Protein AF-A0A2A6E1V4-F1 (afdb_monomer_lite)

Sequence (83 aa):
ALLGRLKEVRSGEEAEEVATNFERMLDRWLEKTKWEGREEGRVEERKATAVRLMAEGMDDAFIARVTGLSFDEIALLRREHMK

Secondary structure (DSSP, 8-state):
-HHHHTT---SHHHHHHHHHHHHHHHHHHHHHHHHHHHHHHHHHHHHHHHHHHHHTT--HHHHHHHH---HHHHHHHHHHH--

Foldseek 3Di:
DVVVVVPDPDDPVSVVVVVVVVVVVVVVVVVVVVVVVVVVVLLVVLLVQLVVCVVVVDDLVVSCVVSVDDSVSSVVSCVVPVD

Organism: NCBI:txid1906605

Structure (mmCIF, N/CA/C/O backbone):
data_AF-A0A2A6E1V4-F1
#
_entry.id   AF-A0A2A6E1V4-F1
#
loop_
_atom_site.group_PDB
_atom_site.id
_atom_site.type_symbol
_atom_site.label_atom_id
_atom_site.label_alt_id
_atom_site.label_comp_id
_atom_site.label_asym_id
_atom_site.label_entity_id
_atom_site.label_seq_id
_atom_site.pdbx_PDB_ins_code
_atom_site.Cartn_x
_atom_site.Cartn_y
_atom_site.Cartn_z
_atom_site.occupancy
_atom_site.B_iso_or_equiv
_atom_site.auth_seq_id
_atom_site.auth_comp_id
_atom_site.auth_asym_id
_atom_site.auth_atom_id
_atom_site.pdbx_PDB_model_num
ATOM 1 N N . ALA A 1 1 ? -31.359 19.252 19.448 1.00 50.09 1 ALA A N 1
ATOM 2 C CA . ALA A 1 1 ? -29.887 19.189 19.604 1.00 50.09 1 ALA A CA 1
ATOM 3 C C . ALA A 1 1 ? -29.531 17.976 20.456 1.00 50.09 1 ALA A C 1
ATOM 5 O O . ALA A 1 1 ? -30.329 17.643 21.326 1.00 50.09 1 ALA A O 1
ATOM 6 N N . LEU A 1 2 ? -28.378 17.333 20.231 1.00 50.31 2 LEU A N 1
ATOM 7 C CA . LEU A 1 2 ? -27.893 16.175 21.013 1.00 50.31 2 LEU A CA 1
ATOM 8 C C . LEU A 1 2 ? -28.022 16.391 22.539 1.00 50.31 2 LEU A C 1
ATOM 10 O O . LEU A 1 2 ? -28.402 15.488 23.274 1.00 50.31 2 LEU A O 1
ATOM 14 N N . LEU A 1 3 ? -27.826 17.638 22.976 1.00 47.75 3 LEU A N 1
ATOM 15 C CA . LEU A 1 3 ? -27.950 18.105 24.360 1.00 47.75 3 LEU A CA 1
ATOM 16 C C . LEU A 1 3 ? -29.355 17.953 24.975 1.00 47.75 3 LEU A C 1
ATOM 18 O O . LEU A 1 3 ? -29.482 17.875 26.190 1.00 47.75 3 LEU A O 1
ATOM 22 N N . GLY A 1 4 ? -30.411 17.895 24.160 1.00 52.47 4 GLY A N 1
ATOM 23 C CA . GLY A 1 4 ? -31.787 17.713 24.634 1.00 52.47 4 GLY A CA 1
ATOM 24 C C . GLY A 1 4 ? -32.124 16.265 24.999 1.00 52.47 4 GLY A C 1
ATOM 25 O O . GLY A 1 4 ? -32.966 16.051 25.859 1.00 52.47 4 GLY A O 1
ATOM 26 N N . ARG A 1 5 ? -31.445 15.279 24.391 1.00 53.31 5 ARG A N 1
ATOM 27 C CA . ARG A 1 5 ? -31.652 13.844 24.675 1.00 53.31 5 ARG A CA 1
ATOM 28 C C . ARG A 1 5 ? -30.833 13.355 25.874 1.00 53.31 5 ARG A C 1
ATOM 30 O O 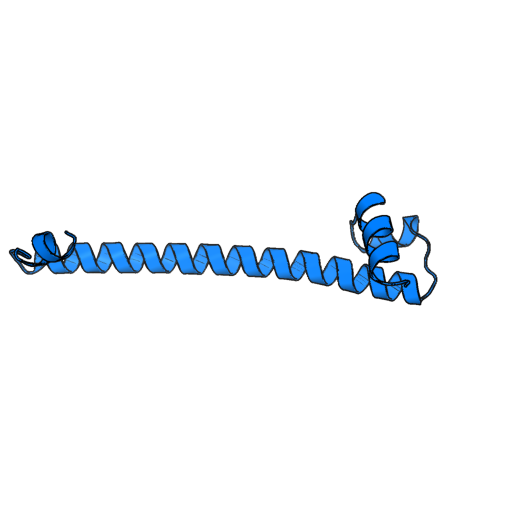. ARG A 1 5 ? -31.160 12.327 26.440 1.00 53.31 5 ARG A O 1
ATOM 37 N N . LEU A 1 6 ? -29.814 14.112 26.293 1.00 50.03 6 LEU A N 1
ATOM 38 C CA . LEU A 1 6 ? -29.011 13.808 27.486 1.00 50.03 6 LEU A CA 1
ATOM 39 C C . LEU A 1 6 ? -29.733 14.117 28.809 1.00 50.03 6 LEU A C 1
ATOM 41 O O . LEU A 1 6 ? -29.260 13.724 29.869 1.00 50.03 6 LEU A O 1
ATOM 45 N N . LYS A 1 7 ? -30.846 14.861 28.765 1.00 50.38 7 LYS A N 1
ATOM 46 C CA . LYS A 1 7 ? -31.536 15.356 29.966 1.00 50.38 7 LYS A CA 1
ATOM 47 C C . LYS A 1 7 ? -32.469 14.333 30.620 1.00 50.38 7 LYS A C 1
ATOM 49 O O . LYS A 1 7 ? -33.047 14.638 31.657 1.00 50.38 7 LYS A O 1
ATOM 54 N N . GLU A 1 8 ? -32.615 13.149 30.034 1.00 52.38 8 GLU A N 1
ATOM 55 C CA . GLU A 1 8 ? -33.557 12.131 30.494 1.00 52.38 8 GLU A CA 1
ATOM 56 C C . GLU A 1 8 ? -32.950 10.731 30.327 1.00 52.38 8 GLU A C 1
ATOM 58 O O . GLU A 1 8 ? -33.491 9.887 29.631 1.00 52.38 8 GLU A O 1
ATOM 63 N N . VAL A 1 9 ? -31.787 10.493 30.942 1.00 54.88 9 VAL A N 1
ATOM 64 C CA . VAL A 1 9 ? -31.373 9.121 31.271 1.00 54.88 9 VAL A CA 1
ATOM 65 C C . VAL A 1 9 ? -32.183 8.735 32.504 1.00 54.88 9 VAL A C 1
ATOM 67 O O . VAL A 1 9 ? -31.876 9.159 33.623 1.00 54.88 9 VAL A O 1
ATOM 70 N N . ARG A 1 10 ? -33.300 8.040 32.285 1.00 57.09 10 ARG A N 1
ATOM 71 C CA . ARG A 1 10 ? -34.138 7.489 33.350 1.00 57.09 10 ARG A CA 1
ATOM 72 C C . ARG A 1 10 ? -33.657 6.064 33.601 1.00 57.09 10 ARG A C 1
ATOM 74 O O . ARG A 1 10 ? -33.667 5.248 32.702 1.00 57.09 10 ARG A O 1
ATOM 81 N N . SER A 1 11 ? -33.335 5.745 34.853 1.00 58.56 11 SER A N 1
ATOM 82 C CA . SER A 1 11 ? -32.895 4.409 35.295 1.00 58.56 11 SER A CA 1
ATOM 83 C C . SER A 1 11 ? -31.464 4.025 34.887 1.00 58.56 11 SER A C 1
ATOM 85 O O . SER A 1 11 ? -30.984 4.338 33.801 1.00 58.56 11 SER A O 1
ATOM 87 N N . GLY A 1 12 ? -30.769 3.333 35.795 1.00 57.03 12 GLY A N 1
ATOM 88 C CA . GLY A 1 12 ? -29.400 2.845 35.586 1.00 57.03 12 GLY A CA 1
ATOM 89 C C . GLY A 1 12 ? -29.267 1.850 34.428 1.00 57.03 12 GLY A C 1
ATOM 90 O O . GLY A 1 12 ? -28.193 1.756 33.847 1.00 57.03 12 GLY A O 1
ATOM 91 N N . GLU A 1 13 ? -30.358 1.185 34.040 1.00 55.50 13 GLU A N 1
ATOM 92 C CA . GLU A 1 13 ? -30.393 0.204 32.944 1.00 55.50 13 GLU A CA 1
ATOM 93 C C . GLU A 1 13 ? -30.212 0.855 31.557 1.00 55.50 13 GLU A C 1
ATOM 95 O O . GLU A 1 13 ? -29.482 0.327 30.722 1.00 55.50 13 GLU A O 1
ATOM 100 N N . GLU A 1 14 ? -30.790 2.042 31.316 1.00 57.50 14 GLU A N 1
ATOM 101 C CA . GLU A 1 14 ? -30.620 2.776 30.047 1.00 57.50 14 GLU A CA 1
ATOM 102 C C . GLU A 1 14 ? -29.188 3.318 29.895 1.00 57.50 14 GLU A C 1
ATOM 104 O O . GLU A 1 14 ? -28.640 3.375 28.793 1.00 57.50 14 GLU A O 1
ATOM 109 N N . ALA A 1 15 ? -28.555 3.700 31.010 1.00 60.38 15 ALA A N 1
ATOM 110 C CA . ALA A 1 15 ? -27.162 4.142 31.026 1.00 60.38 15 ALA A CA 1
ATOM 111 C C . ALA A 1 15 ? -26.196 2.987 30.713 1.00 60.38 15 ALA A C 1
ATOM 113 O O . ALA A 1 15 ? -25.234 3.171 29.964 1.00 60.38 15 ALA A O 1
ATOM 114 N N . GLU A 1 16 ? -26.471 1.803 31.262 1.00 60.66 16 GLU A N 1
ATOM 115 C CA . GLU A 1 16 ? -25.696 0.586 31.026 1.00 60.66 16 GLU A CA 1
ATOM 116 C C . GLU A 1 16 ? -25.841 0.105 29.574 1.00 60.66 16 GLU A C 1
ATOM 118 O O . GLU A 1 16 ? -24.838 -0.157 28.911 1.00 60.66 16 GLU A O 1
ATOM 123 N N . GLU A 1 17 ? -27.055 0.121 29.012 1.00 66.00 17 GLU A N 1
ATOM 124 C CA . GLU A 1 17 ? -27.286 -0.238 27.607 1.00 66.00 17 GLU A CA 1
ATOM 125 C C . GLU A 1 17 ? -26.565 0.712 26.634 1.00 66.00 17 GLU A C 1
ATOM 127 O O . GLU A 1 17 ? -25.954 0.273 25.652 1.00 66.00 17 GLU A O 1
ATOM 132 N N . VAL A 1 18 ? -26.588 2.022 26.908 1.00 72.06 18 VAL A N 1
ATOM 133 C CA . VAL A 1 18 ? -25.859 3.018 26.108 1.00 72.06 18 VAL A CA 1
ATOM 134 C C . VAL A 1 18 ? -24.345 2.801 26.202 1.00 72.06 18 VAL A C 1
ATOM 136 O O . VAL A 1 18 ? -23.664 2.894 25.176 1.00 72.06 18 VAL A O 1
ATOM 139 N N . ALA A 1 19 ?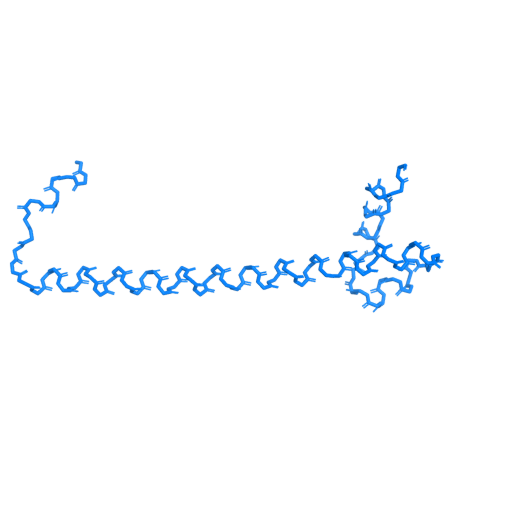 -23.816 2.461 27.382 1.00 72.31 19 ALA A N 1
ATOM 140 C CA . ALA A 1 19 ? -22.400 2.148 27.567 1.00 72.31 19 ALA A CA 1
ATOM 141 C C . ALA A 1 19 ? -21.989 0.887 26.787 1.00 72.31 19 ALA A C 1
ATOM 143 O O . ALA A 1 19 ? -21.054 0.941 25.987 1.00 72.31 19 ALA A O 1
ATOM 144 N N . THR A 1 20 ? -22.744 -0.209 26.907 1.00 74.31 20 THR A N 1
ATOM 145 C CA . THR A 1 20 ? -22.473 -1.453 26.168 1.00 74.31 20 THR A CA 1
ATOM 146 C C . THR A 1 20 ? -22.612 -1.269 24.652 1.00 74.31 20 THR A C 1
ATOM 148 O O . THR A 1 20 ? -21.870 -1.865 23.867 1.00 74.31 20 THR A O 1
ATOM 151 N N . ASN A 1 21 ? -23.553 -0.441 24.190 1.00 83.75 21 ASN A N 1
ATOM 152 C CA . ASN A 1 21 ? -23.660 -0.091 22.771 1.00 83.75 21 ASN A CA 1
ATOM 153 C C . ASN A 1 21 ? -22.430 0.680 22.279 1.00 83.75 21 ASN A C 1
ATOM 155 O O . ASN A 1 21 ? -21.935 0.401 21.186 1.00 83.75 21 ASN A O 1
ATOM 159 N N . PHE A 1 22 ? -21.917 1.612 23.081 1.00 83.31 22 PHE A N 1
ATOM 160 C CA . PHE A 1 22 ? -20.738 2.393 22.731 1.00 83.31 22 PHE A CA 1
ATOM 161 C C . PHE A 1 22 ? -19.458 1.546 22.709 1.00 83.31 22 PHE A C 1
ATOM 163 O O . PHE A 1 22 ? -18.696 1.632 21.748 1.00 83.31 22 PHE A O 1
ATOM 170 N N . GLU A 1 23 ? -19.258 0.668 23.692 1.00 87.25 23 GLU A N 1
ATOM 171 C CA . GLU A 1 23 ? -18.130 -0.275 23.727 1.00 87.25 23 GLU A CA 1
ATOM 172 C C . GLU A 1 23 ? -18.111 -1.176 22.487 1.00 87.25 23 GLU A C 1
ATOM 174 O O . GLU A 1 23 ? -17.108 -1.241 21.775 1.00 87.25 23 GLU A O 1
ATOM 179 N N . ARG A 1 24 ? -19.262 -1.761 22.125 1.00 88.12 24 ARG A N 1
ATOM 180 C CA . ARG A 1 24 ? -19.390 -2.573 20.901 1.00 88.12 24 ARG A CA 1
ATOM 181 C C . ARG A 1 24 ? -19.100 -1.784 19.622 1.00 88.12 24 ARG A C 1
ATOM 183 O O . ARG A 1 24 ? -18.587 -2.347 18.652 1.00 88.12 24 ARG A O 1
ATOM 190 N N . MET A 1 25 ? -19.450 -0.497 19.583 1.00 90.12 25 MET A N 1
ATOM 191 C CA . MET A 1 25 ? -19.116 0.375 18.454 1.00 90.12 25 MET A CA 1
ATOM 192 C C . MET A 1 25 ? -17.612 0.656 18.378 1.00 90.12 25 MET A C 1
ATOM 194 O O . MET A 1 25 ? -17.053 0.615 17.279 1.00 90.12 25 MET A O 1
ATOM 198 N N . LEU A 1 26 ? -16.961 0.910 19.516 1.00 91.75 26 LEU A N 1
ATOM 199 C CA . LEU A 1 26 ? -15.517 1.136 19.586 1.00 91.75 26 LEU A CA 1
ATOM 200 C C . LEU A 1 26 ? -14.727 -0.107 19.175 1.00 91.75 26 LEU A C 1
ATOM 202 O O . LEU A 1 26 ? -13.808 0.013 18.368 1.00 91.75 26 LEU A O 1
ATOM 206 N N . ASP A 1 27 ? -15.121 -1.290 19.645 1.00 92.12 27 ASP A N 1
ATOM 207 C CA . ASP A 1 27 ? -14.475 -2.552 19.272 1.00 92.12 27 ASP A CA 1
ATOM 208 C C . ASP A 1 27 ? -14.548 -2.795 17.764 1.00 92.12 27 ASP A C 1
ATOM 210 O O . ASP A 1 27 ? -13.533 -3.069 17.119 1.00 92.12 27 ASP A O 1
ATOM 214 N N . ARG A 1 28 ? -15.731 -2.600 17.168 1.00 90.31 28 ARG A N 1
ATOM 215 C CA . ARG A 1 28 ? -15.916 -2.729 15.717 1.00 90.31 28 ARG A CA 1
ATOM 216 C C . ARG A 1 28 ? -15.063 -1.726 14.941 1.00 90.31 28 ARG A C 1
ATOM 218 O O . ARG A 1 28 ? -14.515 -2.061 13.891 1.00 90.31 28 ARG A O 1
ATOM 225 N N . TRP A 1 29 ? -14.965 -0.489 15.424 1.00 89.88 29 TRP A N 1
ATOM 226 C CA . TRP A 1 29 ? -14.139 0.536 14.791 1.00 89.88 29 TRP A CA 1
ATOM 227 C C . T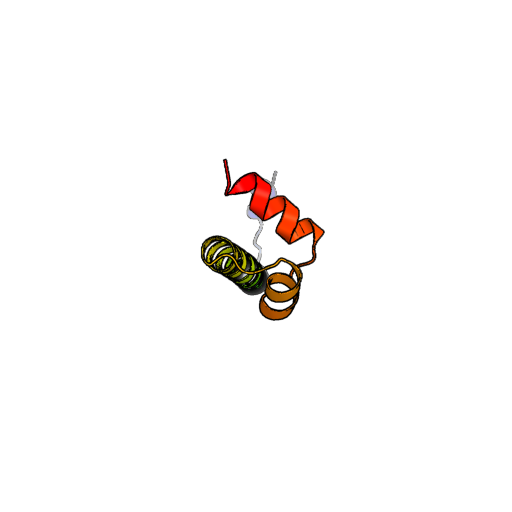RP A 1 29 ? -12.641 0.207 14.897 1.00 89.88 29 TRP A C 1
ATOM 229 O O . TRP A 1 29 ? -11.916 0.316 13.906 1.00 89.88 29 TRP A O 1
ATOM 239 N N . LEU A 1 30 ? -12.180 -0.269 16.055 1.00 91.31 30 LEU A N 1
ATOM 240 C CA . LEU A 1 30 ? -10.802 -0.720 16.267 1.00 91.31 30 LEU A CA 1
ATOM 241 C C . LEU A 1 30 ? -10.448 -1.923 15.388 1.00 91.31 30 LEU A C 1
ATOM 243 O O . LEU A 1 30 ? -9.345 -1.998 14.851 1.00 91.31 30 LEU A O 1
ATOM 247 N N . GLU A 1 31 ? -11.367 -2.870 15.226 1.00 90.12 31 GLU A N 1
ATOM 248 C CA . GLU A 1 31 ? -11.160 -4.026 14.356 1.00 90.12 31 GLU A CA 1
ATOM 249 C C . GLU A 1 31 ? -11.055 -3.609 12.886 1.00 90.12 31 GLU A C 1
ATOM 251 O O . GLU A 1 31 ? -10.105 -3.996 12.199 1.00 90.12 31 GLU A O 1
ATOM 256 N N . LYS A 1 32 ? -11.972 -2.750 12.426 1.00 87.56 32 LYS A N 1
ATOM 257 C CA . LYS A 1 32 ? -11.958 -2.220 11.060 1.00 87.56 32 LYS A CA 1
ATOM 258 C C . LYS A 1 32 ? -10.662 -1.463 10.755 1.00 87.56 32 LYS A C 1
ATOM 260 O O . LYS A 1 32 ? -10.011 -1.753 9.757 1.00 87.56 32 LYS A O 1
ATOM 265 N N . THR A 1 33 ? -10.255 -0.549 11.630 1.00 82.69 33 THR A N 1
ATOM 266 C CA . THR A 1 33 ? -9.038 0.261 11.429 1.00 82.69 33 THR A CA 1
ATOM 267 C C . THR A 1 33 ? -7.762 -0.580 11.464 1.00 82.69 33 THR A C 1
ATOM 269 O O . THR A 1 33 ? -6.851 -0.355 10.669 1.00 82.69 33 THR A O 1
ATOM 272 N N . LYS A 1 34 ? -7.694 -1.609 12.321 1.00 88.12 34 LYS A N 1
ATOM 273 C CA . LYS A 1 34 ? -6.586 -2.581 12.306 1.00 88.12 34 LYS A CA 1
ATOM 274 C C . LYS A 1 34 ? -6.520 -3.368 11.000 1.00 88.12 34 LYS A C 1
ATOM 276 O O . LYS A 1 34 ? -5.422 -3.695 10.553 1.00 88.12 34 LYS A O 1
ATOM 281 N N . TRP A 1 35 ? -7.666 -3.726 10.426 1.00 87.19 35 TRP A N 1
ATOM 282 C CA . TRP A 1 35 ? -7.715 -4.426 9.147 1.00 87.19 35 TRP A CA 1
ATOM 283 C C . TRP A 1 35 ? -7.234 -3.534 8.000 1.00 87.19 35 TRP A C 1
ATOM 285 O O . TRP A 1 35 ? -6.335 -3.934 7.264 1.00 87.19 35 TRP A O 1
ATOM 295 N N . GLU A 1 36 ? -7.760 -2.312 7.910 1.00 85.50 36 GLU A N 1
ATOM 296 C CA . GLU A 1 36 ? -7.363 -1.322 6.900 1.00 85.50 36 GLU A CA 1
ATOM 297 C C . GLU A 1 36 ? -5.854 -1.038 6.964 1.00 85.50 36 GLU A C 1
ATOM 299 O O . GLU A 1 36 ? -5.165 -1.173 5.956 1.00 85.50 36 GLU A O 1
ATOM 304 N N . GLY A 1 37 ? -5.302 -0.799 8.159 1.00 86.81 37 GLY A N 1
ATOM 305 C CA . GLY A 1 37 ? -3.865 -0.549 8.316 1.00 86.81 37 GLY A CA 1
ATOM 306 C C . GLY A 1 37 ? -2.972 -1.744 7.955 1.00 86.81 37 GLY A C 1
ATOM 307 O O . GLY A 1 37 ? -1.848 -1.566 7.484 1.00 86.81 37 GLY A O 1
ATOM 308 N N . ARG A 1 38 ? -3.453 -2.983 8.136 1.00 87.12 38 ARG A N 1
ATOM 309 C CA . ARG A 1 38 ? -2.722 -4.175 7.672 1.00 87.12 38 ARG A CA 1
ATOM 310 C C . ARG A 1 38 ? -2.702 -4.256 6.153 1.00 87.12 38 ARG A C 1
ATOM 312 O O . ARG A 1 38 ? -1.658 -4.594 5.604 1.00 87.12 38 ARG A O 1
ATOM 319 N N . GLU A 1 39 ? -3.821 -3.977 5.494 1.00 89.12 39 GLU A N 1
ATOM 320 C CA . GLU A 1 39 ? -3.899 -4.029 4.033 1.00 89.12 39 GLU A CA 1
ATOM 321 C C . GLU A 1 39 ? -3.040 -2.932 3.394 1.00 89.12 39 GLU A C 1
ATOM 323 O O . GLU A 1 39 ? -2.226 -3.225 2.518 1.00 89.12 39 GLU A O 1
ATOM 328 N N . GLU A 1 40 ? -3.118 -1.703 3.910 1.00 88.19 40 GLU A N 1
ATOM 329 C CA . GLU A 1 40 ? -2.252 -0.594 3.490 1.00 88.19 40 GLU A CA 1
ATOM 330 C C . GLU A 1 40 ? -0.769 -0.945 3.653 1.00 88.19 40 GLU A C 1
ATOM 332 O O . GLU A 1 40 ? 0.017 -0.775 2.721 1.00 88.19 40 GLU A O 1
ATOM 337 N N . GLY A 1 41 ? -0.386 -1.531 4.793 1.00 89.75 41 GLY A N 1
ATOM 338 C CA . GLY A 1 41 ? 0.991 -1.963 5.032 1.00 89.75 41 GLY A CA 1
ATOM 339 C C . GLY A 1 41 ? 1.488 -3.007 4.026 1.00 89.75 41 GLY A C 1
ATOM 340 O O . GLY A 1 41 ? 2.639 -2.945 3.595 1.00 89.75 41 GLY A O 1
ATOM 341 N N . ARG A 1 42 ? 0.629 -3.945 3.603 1.00 91.31 42 ARG A N 1
ATOM 342 C CA . ARG A 1 42 ? 0.983 -4.935 2.569 1.00 91.31 42 ARG A CA 1
ATOM 343 C C . ARG A 1 42 ? 1.152 -4.295 1.197 1.00 91.31 42 ARG A C 1
ATOM 345 O O . ARG A 1 42 ? 2.054 -4.679 0.457 1.00 91.31 42 ARG A O 1
ATOM 352 N N . VAL A 1 43 ? 0.290 -3.344 0.847 1.00 91.62 43 VAL A N 1
ATOM 353 C CA . VAL A 1 43 ? 0.382 -2.623 -0.429 1.00 91.62 43 VAL A CA 1
ATOM 354 C C . VAL A 1 43 ? 1.669 -1.802 -0.486 1.00 91.62 43 VAL A C 1
ATOM 356 O O . VAL A 1 43 ? 2.409 -1.896 -1.466 1.00 91.62 43 VAL A O 1
ATOM 359 N N . GLU A 1 44 ? 1.983 -1.060 0.574 1.00 92.75 44 GLU A N 1
ATOM 360 C CA . GLU A 1 44 ? 3.204 -0.252 0.635 1.00 92.75 44 GLU A CA 1
ATOM 361 C C . GLU A 1 44 ? 4.477 -1.111 0.619 1.00 92.75 44 GLU A C 1
ATOM 363 O O . GLU A 1 44 ? 5.447 -0.766 -0.056 1.00 92.75 44 GLU A O 1
ATOM 368 N N . GLU A 1 45 ? 4.471 -2.284 1.256 1.00 94.31 45 GLU A N 1
ATOM 369 C CA . GLU A 1 45 ? 5.606 -3.214 1.211 1.00 94.31 45 GLU A CA 1
ATOM 370 C C . GLU A 1 45 ? 5.857 -3.778 -0.199 1.00 94.31 45 GLU A C 1
ATOM 372 O O . GLU A 1 45 ? 7.009 -3.842 -0.646 1.00 94.31 45 GLU A O 1
ATOM 377 N N . ARG A 1 46 ? 4.795 -4.099 -0.953 1.00 95.38 46 ARG A N 1
ATOM 378 C CA . ARG A 1 46 ? 4.912 -4.510 -2.366 1.00 95.38 46 ARG A CA 1
ATOM 379 C C . ARG A 1 46 ? 5.502 -3.398 -3.229 1.00 95.38 46 ARG A C 1
ATOM 381 O O . ARG A 1 46 ? 6.422 -3.663 -4.003 1.00 95.38 46 ARG A O 1
ATOM 388 N N . LYS A 1 47 ? 5.027 -2.156 -3.069 1.00 95.38 47 LYS A N 1
ATOM 389 C CA . LYS A 1 47 ? 5.553 -0.989 -3.800 1.00 95.38 47 LYS A CA 1
ATOM 390 C C . LYS A 1 47 ? 7.017 -0.717 -3.455 1.00 95.38 47 LYS A C 1
ATOM 392 O O . LYS A 1 47 ? 7.840 -0.584 -4.357 1.00 95.38 47 LYS A O 1
ATOM 397 N N . ALA A 1 48 ? 7.372 -0.709 -2.170 1.00 95.62 48 ALA A N 1
ATOM 398 C CA . ALA A 1 48 ? 8.750 -0.511 -1.721 1.00 95.62 48 ALA A CA 1
ATOM 399 C C . ALA A 1 48 ? 9.690 -1.605 -2.253 1.00 95.62 48 ALA A C 1
ATOM 401 O O . ALA A 1 48 ? 10.835 -1.335 -2.620 1.00 95.62 48 ALA A O 1
ATOM 402 N N . THR A 1 49 ? 9.210 -2.848 -2.325 1.00 96.62 49 THR A N 1
ATOM 403 C CA . THR A 1 49 ? 9.944 -3.954 -2.949 1.00 96.62 49 THR A CA 1
ATOM 404 C C . THR A 1 49 ? 10.128 -3.737 -4.445 1.00 96.62 49 THR A C 1
ATOM 406 O O . THR A 1 49 ? 11.245 -3.887 -4.936 1.00 96.62 49 THR A O 1
ATOM 409 N N . ALA A 1 50 ? 9.081 -3.317 -5.159 1.00 97.19 50 ALA A N 1
ATOM 410 C CA . ALA A 1 50 ? 9.169 -3.001 -6.580 1.00 97.19 50 ALA A CA 1
ATOM 411 C C . ALA A 1 50 ? 10.224 -1.921 -6.854 1.00 97.19 50 ALA A C 1
ATOM 413 O O . ALA A 1 50 ? 11.091 -2.122 -7.698 1.00 97.19 50 ALA A O 1
ATOM 414 N N . VAL A 1 51 ? 10.216 -0.824 -6.089 1.00 95.94 51 VAL A N 1
ATOM 415 C CA . VAL A 1 51 ? 11.184 0.277 -6.234 1.00 95.94 51 VAL A CA 1
ATOM 416 C C . VAL A 1 51 ? 12.626 -0.199 -6.023 1.00 95.94 51 VAL A C 1
ATOM 418 O O . VAL A 1 51 ? 13.507 0.164 -6.802 1.00 95.94 51 VAL A O 1
ATOM 421 N N . ARG A 1 52 ? 12.882 -1.055 -5.024 1.00 96.19 52 ARG A N 1
ATOM 422 C CA . ARG A 1 52 ? 14.218 -1.644 -4.808 1.00 96.19 52 ARG A CA 1
ATOM 423 C C . ARG A 1 52 ? 14.666 -2.496 -5.995 1.00 96.19 52 ARG A C 1
ATOM 425 O O . ARG A 1 52 ? 15.772 -2.310 -6.487 1.00 96.19 52 ARG A O 1
ATOM 432 N N . LEU A 1 53 ? 13.793 -3.365 -6.503 1.00 96.12 53 LEU A N 1
ATOM 433 C CA . LEU A 1 53 ? 14.097 -4.207 -7.665 1.00 96.12 53 LEU A CA 1
ATOM 434 C C . LEU A 1 53 ? 14.339 -3.377 -8.937 1.00 96.12 53 LEU A C 1
ATOM 436 O O . LEU A 1 53 ? 15.220 -3.707 -9.728 1.00 96.12 53 LEU A O 1
ATOM 440 N N . MET A 1 54 ? 13.605 -2.274 -9.124 1.00 95.12 54 MET A N 1
ATOM 441 C CA . MET A 1 54 ? 13.854 -1.332 -10.222 1.00 95.12 54 MET A CA 1
ATOM 442 C C . MET A 1 54 ? 15.239 -0.690 -10.116 1.00 95.12 54 MET A C 1
ATOM 444 O O . MET A 1 54 ? 15.920 -0.560 -11.130 1.00 95.12 54 MET A O 1
ATOM 448 N N . ALA A 1 55 ? 15.656 -0.297 -8.907 1.00 94.31 55 ALA A N 1
ATOM 449 C CA . ALA A 1 55 ? 1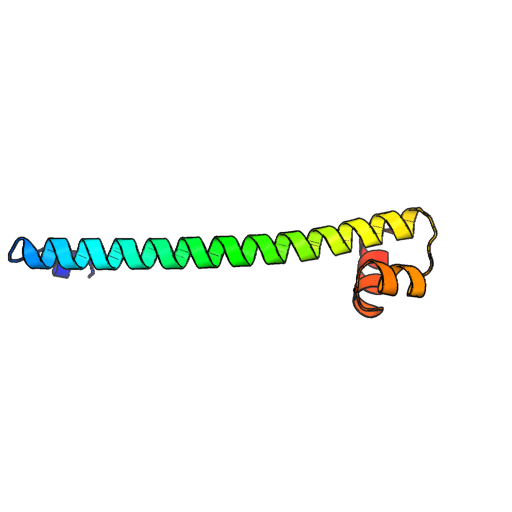6.982 0.266 -8.658 1.00 94.31 55 ALA A CA 1
ATOM 450 C C . ALA A 1 55 ? 18.107 -0.762 -8.879 1.00 94.31 55 ALA A C 1
ATOM 452 O O . ALA A 1 55 ? 19.195 -0.396 -9.314 1.00 94.31 55 ALA A O 1
ATOM 453 N N . GLU A 1 56 ? 17.828 -2.047 -8.649 1.00 95.56 56 GLU A N 1
ATOM 454 C CA . GLU A 1 56 ? 18.721 -3.164 -8.985 1.00 95.56 56 GLU A CA 1
ATOM 455 C C . GLU A 1 56 ? 18.740 -3.507 -10.489 1.00 95.56 56 GLU A C 1
ATOM 457 O O . GLU A 1 56 ? 19.492 -4.383 -10.912 1.00 95.56 56 GLU A O 1
ATOM 462 N N . GLY A 1 57 ? 17.949 -2.813 -11.315 1.00 94.50 57 GLY A N 1
ATOM 463 C CA . GLY A 1 57 ? 17.924 -2.996 -12.768 1.00 94.50 57 GLY A CA 1
ATOM 464 C C . GLY A 1 57 ?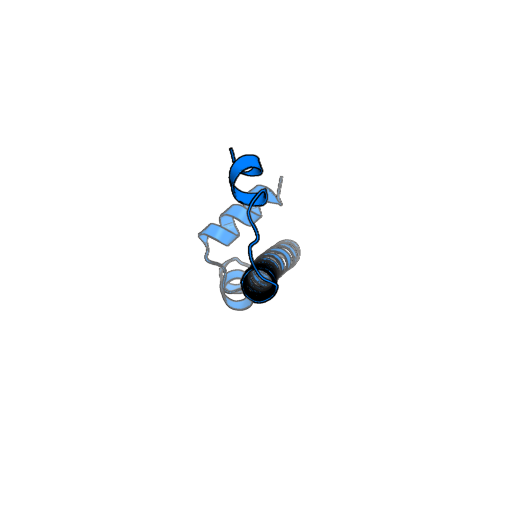 17.0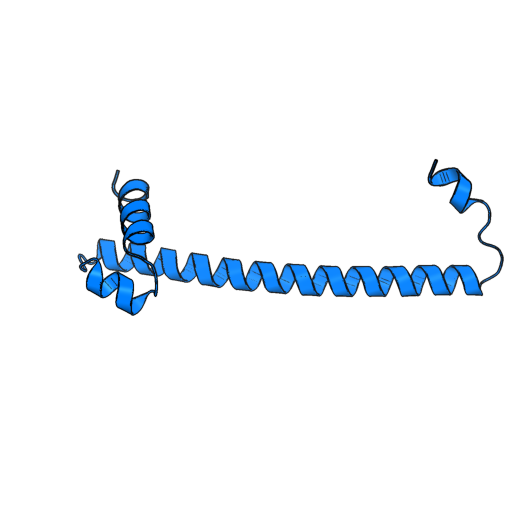85 -4.183 -13.245 1.00 94.50 57 GLY A C 1
ATOM 465 O O . GLY A 1 57 ? 17.230 -4.605 -14.392 1.00 94.50 57 GLY A O 1
ATOM 466 N N . MET A 1 58 ? 16.208 -4.720 -12.393 1.00 97.00 58 MET A N 1
ATOM 467 C CA . MET A 1 58 ? 15.315 -5.818 -12.764 1.00 97.00 58 MET A CA 1
ATOM 468 C C . MET A 1 58 ? 14.256 -5.361 -13.776 1.00 97.00 58 MET A C 1
ATOM 470 O O . MET A 1 58 ? 13.787 -4.215 -13.750 1.00 97.00 58 MET A O 1
ATOM 474 N N . ASP A 1 59 ? 13.862 -6.280 -14.660 1.00 96.38 59 ASP A N 1
ATOM 475 C CA . ASP A 1 59 ? 12.822 -6.042 -15.658 1.00 96.38 59 ASP A CA 1
ATOM 476 C C . ASP A 1 59 ? 11.407 -6.105 -15.060 1.00 96.38 59 ASP A C 1
ATOM 478 O O . ASP A 1 59 ? 11.160 -6.701 -14.007 1.00 96.38 59 ASP A O 1
ATOM 482 N N . ASP A 1 60 ? 10.451 -5.493 -15.757 1.00 95.81 60 ASP A N 1
ATOM 483 C CA . ASP A 1 60 ? 9.081 -5.343 -15.263 1.00 95.81 60 ASP A CA 1
ATOM 484 C C . ASP A 1 60 ? 8.344 -6.683 -15.128 1.00 95.81 60 ASP A C 1
ATOM 486 O O . ASP A 1 60 ? 7.496 -6.824 -14.248 1.00 95.81 60 ASP A O 1
ATOM 490 N N . ALA A 1 61 ? 8.681 -7.696 -15.936 1.00 97.12 61 ALA A N 1
ATOM 491 C CA . ALA A 1 61 ? 8.067 -9.017 -15.824 1.00 97.12 61 ALA A CA 1
ATOM 492 C C . ALA A 1 61 ? 8.563 -9.754 -14.571 1.00 97.12 61 ALA A C 1
ATOM 494 O O . ALA A 1 61 ? 7.776 -10.401 -13.871 1.00 97.12 61 ALA A O 1
ATOM 495 N N . PHE A 1 62 ? 9.851 -9.620 -14.243 1.00 97.62 62 PHE A N 1
ATOM 496 C CA . PHE A 1 62 ? 10.405 -10.114 -12.987 1.00 97.62 62 PHE A CA 1
ATOM 497 C C . PHE A 1 62 ? 9.766 -9.417 -11.780 1.00 97.62 62 PHE A C 1
ATOM 499 O O . PHE A 1 62 ? 9.325 -10.089 -10.843 1.00 97.62 62 PHE A O 1
ATOM 506 N N . ILE A 1 63 ? 9.667 -8.086 -11.818 1.00 97.69 63 ILE A N 1
ATOM 507 C CA . ILE A 1 63 ? 9.087 -7.284 -10.733 1.00 97.69 63 ILE A CA 1
ATOM 508 C C . ILE A 1 63 ? 7.615 -7.649 -10.515 1.00 97.69 63 ILE A C 1
ATOM 510 O O . ILE A 1 63 ? 7.218 -7.883 -9.370 1.00 97.69 63 ILE A O 1
ATOM 514 N N . ALA A 1 64 ? 6.821 -7.771 -11.583 1.00 97.56 64 ALA A N 1
ATOM 515 C CA . ALA A 1 64 ? 5.416 -8.176 -11.507 1.00 97.56 64 ALA A CA 1
ATOM 516 C C . ALA A 1 64 ? 5.259 -9.547 -10.840 1.00 97.56 64 ALA A C 1
ATOM 518 O O . ALA A 1 64 ? 4.437 -9.726 -9.942 1.00 97.56 64 ALA A O 1
ATOM 519 N N . ARG A 1 65 ? 6.108 -10.512 -11.210 1.00 97.44 65 ARG A N 1
ATOM 520 C CA . ARG A 1 65 ? 6.080 -11.861 -10.635 1.00 97.44 65 ARG A CA 1
ATOM 521 C C . ARG A 1 65 ? 6.417 -11.884 -9.143 1.00 97.44 65 ARG A C 1
ATOM 523 O O . ARG A 1 65 ? 5.808 -12.654 -8.409 1.00 97.44 65 ARG A O 1
ATOM 530 N N . VAL A 1 66 ? 7.395 -11.091 -8.701 1.00 96.12 66 VAL A N 1
ATOM 531 C CA . VAL A 1 66 ? 7.846 -11.085 -7.296 1.00 96.12 66 VAL A CA 1
ATOM 532 C C . VAL A 1 66 ? 6.899 -10.295 -6.395 1.00 96.12 66 VAL A C 1
ATOM 534 O O . VAL A 1 66 ? 6.632 -10.708 -5.270 1.00 96.12 66 VAL A O 1
ATOM 537 N N . THR A 1 67 ? 6.393 -9.162 -6.875 1.00 95.62 67 THR A N 1
ATOM 538 C CA . THR A 1 67 ? 5.600 -8.227 -6.059 1.00 95.62 67 THR A CA 1
ATOM 539 C C . THR A 1 67 ? 4.096 -8.459 -6.169 1.00 95.62 67 THR A C 1
ATOM 541 O O . THR A 1 67 ? 3.341 -8.010 -5.307 1.00 95.62 67 THR A O 1
ATOM 544 N N . GLY A 1 68 ? 3.650 -9.154 -7.220 1.00 96.25 68 GLY A N 1
ATOM 545 C CA . GLY A 1 68 ? 2.237 -9.311 -7.556 1.00 96.25 68 GLY A CA 1
ATOM 546 C C . GLY A 1 68 ? 1.585 -8.040 -8.107 1.00 96.25 68 GLY A C 1
ATOM 547 O O . GLY A 1 68 ? 0.367 -8.020 -8.256 1.00 96.25 68 GLY A O 1
ATOM 548 N N . LEU A 1 69 ? 2.365 -6.989 -8.381 1.00 96.19 69 LEU A N 1
ATOM 549 C CA . LEU A 1 69 ? 1.875 -5.762 -9.003 1.00 96.19 69 LEU A CA 1
ATOM 550 C C . LEU A 1 69 ? 1.638 -5.967 -10.500 1.00 96.19 69 LEU A C 1
ATOM 552 O O . LEU A 1 69 ? 2.347 -6.719 -11.173 1.00 96.19 69 LEU A O 1
ATOM 556 N N . SER A 1 70 ? 0.656 -5.249 -11.027 1.00 96.81 70 SER A N 1
ATOM 557 C CA . SER A 1 70 ? 0.407 -5.150 -12.460 1.00 96.81 70 SER A CA 1
ATOM 558 C C . SER A 1 70 ? 1.473 -4.306 -13.165 1.00 96.81 70 SER A C 1
ATOM 560 O O . SER A 1 70 ? 2.160 -3.478 -12.562 1.00 96.81 70 SER A O 1
ATOM 562 N N . PHE A 1 71 ? 1.581 -4.477 -14.483 1.00 96.56 71 PHE A N 1
ATOM 563 C CA . PHE A 1 71 ? 2.471 -3.655 -15.305 1.00 96.56 71 PHE A CA 1
ATOM 564 C C . PHE A 1 71 ? 2.129 -2.160 -15.231 1.00 96.56 71 PHE A C 1
ATOM 566 O O . PHE A 1 71 ? 3.039 -1.335 -15.218 1.00 96.56 71 PHE A O 1
ATOM 573 N N . ASP A 1 72 ? 0.846 -1.808 -15.119 1.00 96.62 72 ASP A N 1
ATOM 574 C CA . ASP A 1 72 ? 0.410 -0.412 -15.001 1.00 96.62 72 ASP A CA 1
ATOM 575 C C . ASP A 1 72 ? 0.870 0.219 -13.679 1.00 96.62 72 ASP A C 1
ATOM 577 O O . ASP A 1 72 ? 1.369 1.347 -13.668 1.00 96.62 72 ASP A O 1
ATOM 581 N N . GLU A 1 73 ? 0.767 -0.521 -12.569 1.00 95.75 73 GLU A N 1
ATOM 582 C CA . GLU A 1 73 ? 1.274 -0.090 -11.260 1.00 95.75 73 GLU A CA 1
ATOM 583 C C . GLU A 1 73 ? 2.798 0.078 -11.278 1.00 95.75 73 GLU A C 1
ATOM 585 O O . GLU A 1 73 ? 3.321 1.072 -10.775 1.00 95.75 73 GLU A O 1
ATOM 590 N N . ILE A 1 74 ? 3.519 -0.847 -11.914 1.00 96.38 74 ILE A N 1
ATOM 591 C CA . ILE A 1 74 ? 4.977 -0.774 -12.081 1.00 96.38 74 ILE A CA 1
ATOM 592 C C . ILE A 1 74 ? 5.374 0.445 -12.927 1.00 96.38 74 ILE A C 1
ATOM 594 O O . ILE A 1 74 ? 6.279 1.194 -12.552 1.00 96.38 74 ILE A O 1
ATOM 598 N N . ALA A 1 75 ? 4.677 0.696 -14.036 1.00 95.25 75 ALA A N 1
ATOM 599 C CA . ALA A 1 75 ? 4.921 1.850 -14.898 1.00 95.25 75 ALA A CA 1
ATOM 600 C C . ALA A 1 75 ? 4.612 3.185 -14.197 1.00 95.25 75 ALA A C 1
ATOM 602 O O . ALA A 1 75 ? 5.291 4.189 -14.433 1.00 95.25 75 ALA A O 1
ATOM 603 N N . LEU A 1 76 ? 3.592 3.226 -13.334 1.00 94.88 76 LEU A N 1
ATOM 604 C CA . LEU A 1 76 ? 3.323 4.381 -12.479 1.00 94.88 76 LEU A CA 1
ATOM 605 C C . LEU A 1 76 ? 4.480 4.614 -11.498 1.00 94.88 76 LEU A C 1
ATOM 607 O O . LEU A 1 76 ? 5.051 5.703 -11.499 1.00 94.88 76 LEU A O 1
ATOM 611 N N . LEU A 1 77 ? 4.892 3.579 -10.758 1.00 94.12 77 LEU A N 1
ATOM 612 C CA . LEU A 1 77 ? 5.991 3.663 -9.790 1.00 94.12 77 LEU A CA 1
ATOM 613 C C . LEU A 1 77 ? 7.302 4.130 -10.433 1.00 94.12 77 LEU A C 1
ATOM 615 O O . LEU A 1 77 ? 7.998 4.977 -9.873 1.00 94.12 77 LEU A O 1
ATOM 619 N N . ARG A 1 78 ? 7.626 3.647 -11.641 1.00 90.69 78 ARG A N 1
ATOM 620 C CA . ARG A 1 78 ? 8.803 4.117 -12.390 1.00 90.69 78 ARG A CA 1
ATOM 621 C C . ARG A 1 78 ? 8.748 5.618 -12.671 1.00 90.69 78 ARG A C 1
ATOM 623 O O . ARG A 1 78 ? 9.752 6.302 -12.498 1.00 90.69 78 ARG A O 1
ATOM 630 N N . ARG A 1 79 ? 7.587 6.139 -13.079 1.00 91.44 79 ARG A N 1
ATOM 631 C CA . ARG A 1 79 ? 7.403 7.576 -13.354 1.00 91.44 79 ARG A CA 1
ATOM 632 C C . ARG A 1 79 ? 7.489 8.436 -12.095 1.00 91.44 79 ARG A C 1
ATOM 634 O O . ARG A 1 79 ? 7.937 9.577 -12.173 1.00 91.44 79 ARG A O 1
ATOM 641 N N . GLU A 1 80 ? 7.044 7.913 -10.959 1.00 90.31 80 GLU A N 1
ATOM 642 C CA . GLU A 1 80 ? 7.069 8.627 -9.680 1.00 90.31 80 GLU A CA 1
ATOM 643 C C . GLU A 1 80 ? 8.474 8.693 -9.071 1.00 90.31 80 GLU A C 1
ATOM 645 O O . GLU A 1 80 ? 8.844 9.728 -8.518 1.00 90.31 80 GLU A O 1
ATOM 650 N N . HIS A 1 81 ? 9.266 7.624 -9.210 1.00 83.12 81 HIS A N 1
ATOM 651 C CA . HIS A 1 81 ? 10.551 7.475 -8.520 1.00 83.12 81 HIS A CA 1
ATOM 652 C C . HIS A 1 81 ? 11.801 7.715 -9.380 1.00 83.12 81 HIS A C 1
ATOM 654 O O . HIS A 1 81 ? 12.873 7.908 -8.812 1.00 83.12 81 HIS A O 1
ATOM 660 N N . MET A 1 82 ? 11.703 7.721 -10.715 1.00 70.50 82 MET A N 1
ATOM 661 C CA . MET A 1 82 ? 12.840 7.986 -11.616 1.00 70.50 82 MET A CA 1
ATOM 662 C C . MET A 1 82 ? 12.723 9.337 -12.334 1.00 70.50 82 MET A C 1
ATOM 664 O O . MET A 1 82 ? 12.792 9.408 -13.562 1.00 70.50 82 MET A O 1
ATOM 668 N N . LYS A 1 83 ? 12.519 10.405 -11.555 1.00 57.09 83 LYS A N 1
ATOM 669 C CA . LYS A 1 83 ? 12.715 11.787 -12.016 1.00 57.09 83 LYS A CA 1
ATOM 670 C C . LYS A 1 83 ? 14.172 12.214 -11.907 1.00 57.09 83 LYS A C 1
ATOM 672 O O . LYS A 1 83 ? 14.829 11.790 -10.932 1.00 57.09 83 LYS A O 1
#

pLDDT: mean 83.51, std 16.13, range [47.75, 97.69]

Radius of gyration: 24.17 Å; chains: 1; bounding box: 53×31×51 Å